Protein AF-A0A534K5T7-F1 (afdb_monomer)

Secondary structure (DSSP, 8-state):
-PPPSEEEETTTTEEEETTSHHHHHHGGGBTT---TT-HHHHHHHHHHIIIIIHHHHHHHTT--S---BSSTT-BSPPPHHHHHHHHHHHHHHH-GGGT--HHHHHHHHHHHHHHHHSPPPGGGG------

Foldseek 3Di:
DDDDQWFQFLQVRDIDGCPDPVNVVRVLRGLPDDPPVDPVSVVVSVVCLQPSVLVSLCVLLPHDPQDADDPQRLDSDDDPVSLVVSLVVQCVQQPVVVVHPVNSNSSSVSSSVSCVVSPDPPVSHPPPDDD

Structure (mmCIF, N/CA/C/O backbone):
data_AF-A0A534K5T7-F1
#
_entry.id   AF-A0A534K5T7-F1
#
loop_
_atom_site.group_PDB
_atom_site.id
_atom_site.type_symbol
_atom_site.label_atom_id
_atom_site.label_alt_id
_atom_site.label_comp_id
_atom_site.label_asym_id
_atom_site.label_entity_id
_atom_site.label_seq_id
_atom_site.pdbx_PDB_ins_code
_atom_site.Cartn_x
_atom_site.Cartn_y
_atom_site.Cartn_z
_atom_site.occupancy
_atom_site.B_iso_or_equiv
_atom_site.auth_seq_id
_atom_site.auth_comp_id
_atom_site.auth_asym_id
_atom_site.auth_atom_id
_atom_site.pdbx_PDB_model_num
ATOM 1 N N . MET A 1 1 ? -1.341 12.193 20.130 1.00 46.00 1 MET A N 1
ATOM 2 C CA . MET A 1 1 ? -2.292 11.095 19.848 1.00 46.00 1 MET A CA 1
ATOM 3 C C . MET A 1 1 ? -1.552 9.787 20.063 1.00 46.00 1 MET A C 1
ATOM 5 O O . MET A 1 1 ? -0.442 9.671 19.559 1.00 46.00 1 MET A O 1
ATOM 9 N N . ALA A 1 2 ? -2.090 8.861 20.860 1.00 57.78 2 ALA A N 1
ATOM 10 C CA . ALA A 1 2 ? -1.486 7.537 21.010 1.00 57.78 2 ALA A CA 1
ATOM 11 C C . ALA A 1 2 ? -1.482 6.819 19.650 1.00 57.78 2 ALA A C 1
ATOM 13 O O . ALA A 1 2 ? -2.421 6.987 18.869 1.00 57.78 2 ALA A O 1
ATOM 14 N N . ALA A 1 3 ? -0.424 6.063 19.351 1.00 64.19 3 ALA A N 1
ATOM 15 C CA . ALA A 1 3 ? -0.398 5.232 18.150 1.00 64.19 3 ALA A CA 1
ATOM 16 C C . ALA A 1 3 ? -1.573 4.237 18.201 1.00 64.19 3 ALA A C 1
ATOM 18 O O . ALA A 1 3 ? -1.856 3.714 19.281 1.00 64.19 3 ALA A O 1
ATOM 19 N N . PRO A 1 4 ? -2.261 3.975 17.077 1.00 75.88 4 PRO A N 1
ATOM 20 C CA . PRO A 1 4 ? -3.411 3.084 17.075 1.00 75.88 4 PRO A CA 1
ATOM 21 C C . PRO A 1 4 ? -3.012 1.673 17.531 1.00 75.88 4 PRO A C 1
ATOM 23 O O . PRO A 1 4 ? -1.955 1.157 17.162 1.00 75.88 4 PRO A O 1
ATOM 26 N N . ASP A 1 5 ? -3.895 1.010 18.283 1.00 89.06 5 ASP A N 1
ATOM 27 C CA . ASP A 1 5 ? -3.677 -0.366 18.765 1.00 89.06 5 ASP A CA 1
ATOM 28 C C . ASP A 1 5 ? -3.636 -1.399 17.638 1.00 89.06 5 ASP A C 1
ATOM 30 O O . ASP A 1 5 ? -3.273 -2.559 17.845 1.00 89.06 5 ASP A O 1
ATOM 34 N N . THR A 1 6 ? -3.985 -0.984 16.423 1.00 93.50 6 THR A N 1
ATOM 35 C CA . THR A 1 6 ? -3.960 -1.821 15.235 1.00 93.50 6 THR A CA 1
ATOM 36 C C . THR A 1 6 ? -3.384 -1.095 14.039 1.00 93.50 6 THR A C 1
ATOM 38 O O . THR A 1 6 ? -3.599 0.104 13.894 1.00 93.50 6 THR A O 1
ATOM 41 N N . TYR A 1 7 ? -2.795 -1.853 13.125 1.00 93.75 7 TYR A N 1
ATOM 42 C CA . TYR A 1 7 ? -2.262 -1.332 11.874 1.00 93.75 7 TYR A CA 1
ATOM 43 C C . TYR A 1 7 ? -2.456 -2.323 10.725 1.00 93.75 7 TYR A C 1
ATOM 45 O O . TYR A 1 7 ? -2.734 -3.508 10.950 1.00 93.75 7 TYR A O 1
ATOM 53 N N . PHE A 1 8 ? -2.296 -1.846 9.490 1.00 96.00 8 PHE A N 1
ATOM 54 C CA . PHE A 1 8 ? -2.346 -2.682 8.295 1.00 96.00 8 PHE A CA 1
ATOM 55 C C . PHE A 1 8 ? -0.934 -3.089 7.867 1.00 96.00 8 PHE A C 1
ATOM 57 O O . PHE A 1 8 ? -0.092 -2.244 7.578 1.00 96.00 8 PHE A O 1
ATOM 64 N N . CYS A 1 9 ? -0.673 -4.394 7.813 1.00 96.06 9 CYS A N 1
ATOM 65 C CA . CYS A 1 9 ? 0.611 -4.937 7.389 1.00 96.06 9 CYS A CA 1
ATOM 66 C C . CYS A 1 9 ? 0.614 -5.166 5.878 1.00 96.06 9 CYS A C 1
ATOM 68 O O . CYS A 1 9 ? -0.107 -6.038 5.385 1.00 96.06 9 CYS A O 1
ATOM 70 N N . TYR A 1 10 ? 1.462 -4.447 5.140 1.00 95.19 10 TYR A N 1
ATOM 71 C CA . TYR A 1 10 ? 1.557 -4.643 3.692 1.00 95.19 10 TYR A CA 1
ATOM 72 C C . TYR A 1 10 ? 2.189 -5.991 3.316 1.00 95.19 10 TYR A C 1
ATOM 74 O O . TYR A 1 10 ? 1.880 -6.527 2.260 1.00 95.19 10 TYR A O 1
ATOM 82 N N . ALA A 1 11 ? 3.000 -6.604 4.186 1.00 93.25 11 ALA A N 1
ATOM 83 C CA . ALA A 1 11 ? 3.631 -7.893 3.887 1.00 93.25 11 ALA A CA 1
ATOM 84 C C . ALA A 1 11 ? 2.644 -9.074 3.852 1.00 93.25 11 ALA A C 1
ATOM 86 O O . ALA A 1 11 ? 2.881 -10.042 3.133 1.00 93.25 11 ALA A O 1
ATOM 87 N N . CYS A 1 12 ? 1.549 -9.020 4.618 1.00 94.81 12 CYS A N 1
ATOM 88 C CA . CYS A 1 12 ? 0.537 -10.084 4.651 1.00 94.81 12 CYS A CA 1
ATOM 89 C C . CYS A 1 12 ? -0.872 -9.618 4.255 1.00 94.81 12 CYS A C 1
ATOM 91 O O . CYS A 1 12 ? -1.781 -10.446 4.187 1.00 94.81 12 CYS A O 1
ATOM 93 N N . LEU A 1 13 ? -1.057 -8.317 4.000 1.00 94.62 13 LEU A N 1
ATOM 94 C CA . LEU A 1 13 ? -2.331 -7.667 3.677 1.00 94.62 13 LEU A CA 1
ATOM 95 C C . LEU A 1 13 ? -3.420 -7.860 4.744 1.00 94.62 13 LEU A C 1
ATOM 97 O O . LEU A 1 13 ? -4.610 -7.929 4.430 1.00 94.62 13 LEU A O 1
ATOM 101 N N . ARG A 1 14 ? -3.022 -7.958 6.018 1.00 94.81 14 ARG A N 1
ATOM 102 C CA . ARG A 1 14 ? -3.934 -8.131 7.158 1.00 94.81 14 ARG A CA 1
ATOM 103 C C . ARG A 1 14 ? -3.756 -7.025 8.183 1.00 94.81 14 ARG A C 1
ATOM 105 O O . ARG A 1 14 ? -2.686 -6.430 8.310 1.00 94.81 14 ARG A O 1
ATOM 112 N N . ARG A 1 15 ? -4.817 -6.802 8.956 1.00 94.81 15 ARG A N 1
ATOM 113 C CA . ARG A 1 15 ? -4.774 -5.961 10.149 1.00 94.81 15 ARG A CA 1
ATOM 114 C C . ARG A 1 15 ? -4.183 -6.750 11.313 1.00 94.81 15 ARG A C 1
ATOM 116 O O . ARG A 1 15 ? -4.556 -7.902 11.531 1.00 94.81 15 ARG A O 1
ATOM 123 N N . HIS A 1 16 ? -3.291 -6.124 12.067 1.00 95.69 16 HIS A N 1
ATOM 124 C CA . HIS A 1 16 ? -2.710 -6.695 13.277 1.00 95.69 16 HIS A CA 1
ATOM 125 C C . HIS A 1 16 ? -2.937 -5.781 14.467 1.00 95.69 16 HIS A C 1
ATOM 127 O O . HIS A 1 16 ? -2.921 -4.566 14.316 1.00 95.69 16 HIS A O 1
ATOM 133 N N . GLN A 1 17 ? -3.088 -6.376 15.651 1.00 94.69 17 GLN A N 1
ATOM 134 C CA . GLN A 1 17 ? -2.972 -5.659 16.918 1.00 94.69 17 GLN A CA 1
ATOM 135 C C . GLN A 1 17 ? -1.499 -5.528 17.302 1.00 94.69 17 GLN A C 1
ATOM 137 O O . GLN A 1 17 ? -0.763 -6.519 17.252 1.00 94.69 17 GLN A O 1
ATOM 142 N N . THR A 1 18 ? -1.073 -4.344 17.732 1.00 90.94 18 THR A N 1
ATOM 143 C CA . THR A 1 18 ? 0.319 -4.047 18.115 1.00 90.94 18 THR A CA 1
ATOM 144 C C . THR A 1 18 ? 0.808 -4.927 19.269 1.00 90.94 18 THR A C 1
ATOM 146 O O . THR A 1 18 ? 1.971 -5.332 19.280 1.00 90.94 18 THR A O 1
ATOM 149 N N . ALA A 1 19 ? -0.085 -5.284 20.196 1.00 91.06 19 ALA A N 1
ATOM 150 C CA . ALA A 1 19 ? 0.203 -6.133 21.351 1.00 91.06 19 ALA A CA 1
ATOM 151 C C . ALA A 1 19 ? 0.246 -7.644 21.039 1.00 91.06 19 ALA A C 1
ATOM 153 O O . ALA A 1 19 ? 0.681 -8.433 21.880 1.00 91.06 19 ALA A O 1
ATOM 154 N N . SER A 1 20 ? -0.171 -8.078 19.846 1.00 93.62 20 SER A N 1
ATOM 155 C CA . SER A 1 20 ? -0.122 -9.500 19.475 1.00 93.62 20 SER A CA 1
ATOM 156 C C . SER A 1 20 ? 1.304 -9.948 19.132 1.00 93.62 20 SER A C 1
ATOM 158 O O . SER A 1 20 ? 2.113 -9.156 18.648 1.00 93.62 20 SER A O 1
ATOM 160 N N . VAL A 1 21 ? 1.623 -11.233 19.339 1.00 93.19 21 VAL A N 1
ATOM 161 C CA . VAL A 1 21 ? 2.942 -11.805 18.987 1.00 93.19 21 VAL A CA 1
ATOM 162 C C . VAL A 1 21 ? 3.258 -11.567 17.508 1.00 93.19 21 VAL A C 1
ATOM 164 O O . VAL A 1 21 ? 4.307 -11.017 17.173 1.00 93.19 21 VAL A O 1
ATOM 167 N N . THR A 1 22 ? 2.313 -11.899 16.624 1.00 92.12 22 THR A N 1
ATOM 168 C CA . THR A 1 22 ? 2.446 -11.664 15.181 1.00 92.12 22 THR A CA 1
ATOM 169 C C . THR A 1 22 ? 2.531 -10.174 14.859 1.00 92.12 22 THR A C 1
ATOM 171 O O . THR A 1 22 ? 3.362 -9.765 14.053 1.00 92.12 22 THR A O 1
ATOM 174 N N . GLY A 1 23 ? 1.721 -9.340 15.516 1.00 91.81 23 GLY A N 1
ATOM 175 C CA . GLY A 1 23 ? 1.718 -7.897 15.301 1.00 91.81 23 GLY A CA 1
ATOM 176 C C . GLY A 1 23 ? 3.016 -7.211 15.719 1.00 91.81 23 GLY A C 1
ATOM 177 O O . GLY A 1 23 ? 3.428 -6.269 15.051 1.00 91.81 23 GLY A O 1
ATOM 178 N N . ARG A 1 24 ? 3.725 -7.701 16.740 1.00 90.69 24 ARG A N 1
ATOM 179 C CA . ARG A 1 24 ? 5.078 -7.215 17.051 1.00 90.69 24 ARG A CA 1
ATOM 180 C C . ARG A 1 24 ? 6.064 -7.539 15.929 1.00 90.69 24 ARG A C 1
ATOM 182 O O . ARG A 1 24 ? 6.761 -6.644 15.461 1.00 90.69 24 ARG A O 1
ATOM 189 N N . GLY A 1 25 ? 6.070 -8.783 15.447 1.00 91.75 25 GLY A N 1
ATOM 190 C CA . GLY A 1 25 ? 6.957 -9.214 14.357 1.00 91.75 25 GLY A CA 1
ATOM 191 C C . GLY A 1 25 ? 6.662 -8.546 13.009 1.00 91.75 25 GLY A C 1
ATOM 192 O O . GLY A 1 25 ? 7.560 -8.366 12.186 1.00 91.75 25 GLY A O 1
ATOM 193 N N . HIS A 1 26 ? 5.411 -8.146 12.780 1.00 94.56 26 HIS A N 1
ATOM 194 C CA . HIS A 1 26 ? 4.979 -7.500 11.540 1.00 94.56 26 HIS A CA 1
ATOM 195 C C . HIS A 1 26 ? 5.016 -5.969 11.590 1.00 94.56 26 HIS A C 1
ATOM 197 O O . HIS A 1 26 ? 4.774 -5.336 10.565 1.00 94.56 26 HIS A O 1
ATOM 203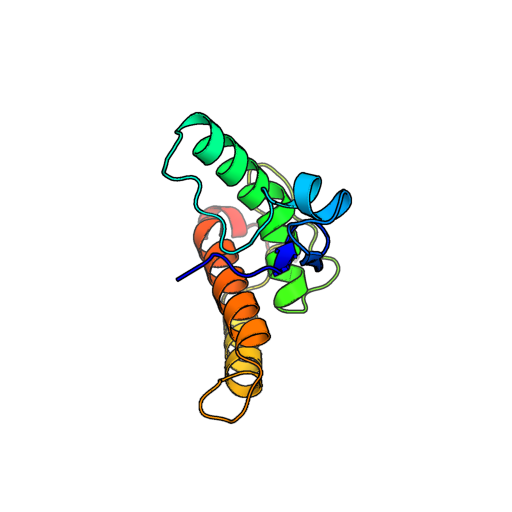 N N . ARG A 1 27 ? 5.354 -5.356 12.735 1.00 91.50 27 ARG A N 1
ATOM 204 C CA . ARG A 1 27 ? 5.221 -3.902 12.929 1.00 91.50 27 ARG A CA 1
ATOM 205 C C . ARG A 1 27 ? 6.053 -3.078 11.948 1.00 91.50 27 ARG A C 1
ATOM 207 O O . ARG A 1 27 ? 5.631 -2.008 11.533 1.00 91.50 27 ARG A O 1
ATOM 214 N N . ARG A 1 28 ? 7.199 -3.605 11.509 1.00 91.06 28 ARG A N 1
ATOM 215 C CA . ARG A 1 28 ? 8.036 -2.977 10.470 1.00 91.06 28 ARG A CA 1
ATOM 216 C C . ARG A 1 28 ? 7.340 -2.824 9.109 1.00 91.06 28 ARG A C 1
ATOM 218 O O . ARG A 1 28 ? 7.741 -1.979 8.316 1.00 91.06 28 ARG A O 1
ATOM 225 N N . PHE A 1 29 ? 6.301 -3.619 8.851 1.00 94.25 29 PHE A N 1
ATOM 226 C CA . PHE A 1 29 ? 5.513 -3.605 7.617 1.00 94.25 29 PHE A CA 1
ATOM 227 C C . PHE A 1 29 ? 4.214 -2.802 7.746 1.00 94.25 29 PHE A C 1
ATOM 229 O O . PHE A 1 29 ? 3.303 -2.967 6.935 1.00 94.25 29 PHE A O 1
ATOM 236 N N . ASP A 1 30 ? 4.090 -1.977 8.780 1.00 94.44 30 ASP A N 1
ATOM 237 C CA . ASP A 1 30 ? 3.001 -1.017 8.876 1.00 94.44 30 ASP A CA 1
ATOM 238 C C . ASP A 1 30 ? 3.139 0.044 7.773 1.00 94.44 30 ASP A C 1
ATOM 240 O O . ASP A 1 30 ? 4.222 0.616 7.571 1.00 94.44 30 ASP A O 1
ATOM 244 N N . ILE A 1 31 ? 2.040 0.292 7.058 1.00 92.75 31 ILE A N 1
ATOM 245 C CA . ILE A 1 31 ? 1.948 1.345 6.041 1.00 92.75 31 ILE A CA 1
ATOM 246 C C . ILE A 1 31 ? 2.226 2.732 6.638 1.00 92.75 31 ILE A C 1
ATOM 248 O O . ILE A 1 31 ? 2.861 3.544 5.971 1.00 92.75 31 ILE A O 1
ATOM 252 N N . ASP A 1 32 ? 1.878 2.939 7.912 1.00 89.94 32 ASP A N 1
ATOM 253 C CA . ASP A 1 32 ? 2.010 4.211 8.631 1.00 89.94 32 ASP A CA 1
ATOM 254 C C . ASP A 1 32 ? 3.290 4.294 9.486 1.00 89.94 32 ASP A C 1
ATOM 256 O O . ASP A 1 32 ? 3.552 5.315 10.122 1.00 89.94 32 ASP A O 1
ATOM 260 N N . ALA A 1 33 ? 4.112 3.235 9.535 1.00 87.06 33 ALA A N 1
ATOM 261 C CA . ALA A 1 33 ? 5.319 3.261 10.361 1.00 87.06 33 ALA A CA 1
ATOM 262 C C . ALA A 1 33 ? 6.344 4.287 9.8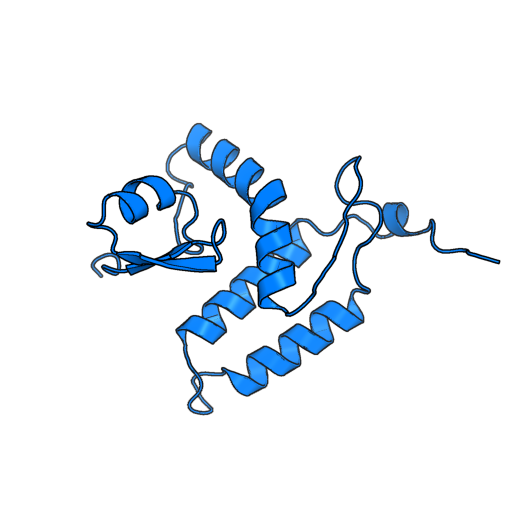54 1.00 87.06 33 ALA A C 1
ATOM 264 O O . ALA A 1 33 ? 6.760 4.272 8.695 1.00 87.06 33 ALA A O 1
ATOM 265 N N . ASP A 1 34 ? 6.819 5.129 10.765 1.00 78.69 34 ASP A N 1
ATOM 266 C CA . ASP A 1 34 ? 7.919 6.045 10.505 1.00 78.69 34 ASP A CA 1
ATOM 267 C C . ASP A 1 34 ? 9.265 5.381 10.830 1.00 78.69 34 ASP A C 1
ATOM 269 O O . ASP A 1 34 ? 9.483 4.889 11.938 1.00 78.69 34 ASP A O 1
ATOM 273 N N . ALA A 1 35 ? 10.169 5.358 9.850 1.00 76.44 35 ALA A N 1
ATOM 274 C CA . ALA A 1 35 ? 11.540 4.868 10.010 1.00 76.44 35 ALA A CA 1
ATOM 275 C C . ALA A 1 35 ? 12.583 5.998 9.953 1.00 76.44 35 ALA A C 1
ATOM 277 O O . ALA A 1 35 ? 13.780 5.718 9.929 1.00 76.44 35 ALA A O 1
ATOM 278 N N . SER A 1 36 ? 12.151 7.265 9.936 1.00 70.38 36 SER A N 1
ATOM 279 C CA . SER A 1 36 ? 13.034 8.430 9.791 1.00 70.38 36 SER A CA 1
ATOM 280 C C . SER A 1 36 ? 14.014 8.622 10.957 1.00 70.38 36 SER A C 1
ATOM 282 O O . SER A 1 36 ? 15.052 9.259 10.802 1.00 70.38 36 SER A O 1
ATOM 284 N N . THR A 1 37 ? 13.732 8.015 12.112 1.00 78.94 37 THR A N 1
ATOM 285 C CA . THR A 1 37 ? 14.520 8.148 13.346 1.00 78.94 37 THR A CA 1
ATOM 286 C C . THR A 1 37 ? 15.807 7.313 13.367 1.00 78.94 37 THR A C 1
ATOM 288 O O . THR A 1 37 ? 16.628 7.476 14.268 1.00 78.94 37 THR A O 1
ATOM 291 N N . SER A 1 38 ? 16.022 6.422 12.389 1.00 88.38 38 SER A N 1
ATOM 292 C CA . SER A 1 38 ? 17.240 5.610 12.273 1.00 88.38 38 SER A CA 1
ATOM 293 C C . SER A 1 38 ? 17.566 5.307 10.813 1.00 88.38 38 SER A C 1
ATOM 295 O O . SER A 1 38 ? 16.790 4.648 10.125 1.00 88.38 38 SER A O 1
ATOM 297 N N . ALA A 1 39 ? 18.758 5.702 10.353 1.00 88.44 39 ALA A N 1
ATOM 298 C CA . ALA A 1 39 ? 19.205 5.457 8.978 1.00 88.44 39 ALA A CA 1
ATOM 299 C C . ALA A 1 39 ? 19.177 3.963 8.599 1.00 88.44 39 ALA A C 1
ATOM 301 O O . ALA A 1 39 ? 18.741 3.602 7.509 1.00 88.44 39 ALA A O 1
ATOM 302 N N . VAL A 1 40 ? 19.569 3.076 9.520 1.00 90.12 40 VAL A N 1
ATOM 303 C CA . VAL A 1 40 ? 19.522 1.620 9.301 1.00 90.12 40 VAL A CA 1
ATOM 304 C C . VAL A 1 40 ? 18.082 1.141 9.111 1.00 90.12 40 VAL A C 1
ATOM 306 O O . VAL A 1 40 ? 17.800 0.403 8.169 1.00 90.12 40 VAL A O 1
ATOM 309 N N . GLN A 1 41 ? 17.156 1.581 9.968 1.00 86.50 41 GLN A N 1
ATOM 310 C CA . GLN A 1 41 ? 15.741 1.219 9.837 1.00 86.50 41 GLN A CA 1
ATOM 311 C C . GLN A 1 41 ? 15.126 1.799 8.560 1.00 86.50 41 GLN A C 1
ATOM 313 O O . GLN A 1 41 ? 14.345 1.113 7.903 1.00 86.50 41 GLN A O 1
ATOM 318 N N . ALA A 1 42 ? 15.516 3.014 8.165 1.00 88.94 42 ALA A N 1
ATOM 319 C CA . ALA A 1 42 ? 15.096 3.620 6.908 1.00 88.94 42 ALA A CA 1
ATOM 320 C C . ALA A 1 42 ? 15.548 2.779 5.704 1.00 88.94 42 ALA A C 1
ATOM 322 O O . ALA A 1 42 ? 14.728 2.473 4.843 1.00 88.94 42 ALA A O 1
ATOM 323 N N . HIS A 1 43 ? 16.806 2.324 5.672 1.00 91.31 43 HIS A N 1
ATOM 324 C CA . HIS A 1 43 ? 17.308 1.449 4.606 1.00 91.31 43 HIS A CA 1
ATOM 325 C C . HIS A 1 43 ? 16.615 0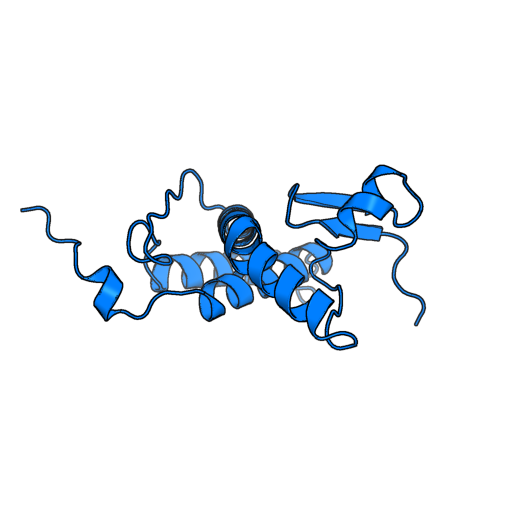.081 4.568 1.00 91.31 43 HIS A C 1
ATOM 327 O O . HIS A 1 43 ? 16.280 -0.403 3.487 1.00 91.31 43 HIS A O 1
ATOM 333 N N . ILE A 1 44 ? 16.365 -0.538 5.726 1.00 90.69 44 ILE A N 1
ATOM 334 C CA . ILE A 1 44 ? 15.632 -1.813 5.790 1.00 90.69 44 ILE A CA 1
ATOM 335 C C . ILE A 1 44 ? 14.202 -1.626 5.270 1.00 90.69 44 ILE A C 1
ATOM 337 O O . ILE A 1 44 ? 13.749 -2.400 4.428 1.00 90.69 44 ILE A O 1
ATOM 341 N N . ARG A 1 45 ? 13.505 -0.573 5.718 1.00 90.69 45 ARG A N 1
ATOM 342 C CA . ARG A 1 45 ? 12.149 -0.250 5.255 1.00 90.69 45 ARG A CA 1
ATOM 343 C C . ARG A 1 45 ? 12.123 0.019 3.755 1.00 90.69 45 ARG A C 1
ATOM 345 O O . ARG A 1 45 ? 11.221 -0.454 3.076 1.00 90.69 45 ARG A O 1
ATOM 352 N N . GLU A 1 46 ? 13.109 0.742 3.240 1.00 91.31 46 GLU A N 1
ATOM 353 C CA . GLU A 1 46 ? 13.254 1.018 1.813 1.00 91.31 46 GLU A CA 1
ATOM 354 C C . GLU A 1 46 ? 13.352 -0.277 0.995 1.00 91.31 46 GLU A C 1
ATOM 356 O O . GLU A 1 46 ? 12.637 -0.451 0.008 1.00 91.31 46 GLU A O 1
ATOM 361 N N . PHE A 1 47 ? 14.182 -1.221 1.441 1.00 90.12 47 PHE A N 1
ATOM 362 C CA . PHE A 1 47 ? 14.308 -2.536 0.814 1.00 90.12 47 PHE A CA 1
ATOM 363 C C . PHE A 1 47 ? 12.998 -3.347 0.878 1.00 90.12 47 PHE A C 1
ATOM 365 O O . PHE A 1 47 ? 12.574 -3.945 -0.118 1.00 90.12 47 PHE A O 1
ATOM 372 N N . ASP A 1 48 ? 12.323 -3.353 2.030 1.00 91.00 48 ASP A N 1
ATOM 373 C CA . ASP A 1 48 ? 11.039 -4.043 2.208 1.00 91.00 48 ASP A CA 1
ATOM 374 C C . ASP A 1 48 ? 9.923 -3.423 1.340 1.00 91.00 48 ASP A C 1
ATOM 376 O O . ASP A 1 48 ? 9.096 -4.151 0.785 1.00 91.00 48 ASP A O 1
ATOM 380 N N . LEU A 1 49 ? 9.911 -2.098 1.162 1.00 91.38 49 LEU A N 1
ATOM 381 C CA . LEU A 1 49 ? 8.963 -1.403 0.288 1.00 91.38 49 LEU A CA 1
ATOM 382 C C . LEU A 1 49 ? 9.197 -1.730 -1.187 1.00 91.38 49 LEU A C 1
ATOM 384 O O . LEU A 1 49 ? 8.239 -2.019 -1.902 1.00 91.38 49 LEU A O 1
ATOM 388 N N . GLN A 1 50 ? 10.455 -1.743 -1.630 1.00 87.62 50 GLN A N 1
ATOM 389 C CA . GLN A 1 50 ? 10.812 -2.123 -2.997 1.00 87.62 50 GLN A CA 1
ATOM 390 C C . GLN A 1 50 ? 10.354 -3.552 -3.318 1.00 87.62 50 GLN A C 1
ATOM 392 O O . GLN A 1 50 ? 9.840 -3.818 -4.398 1.00 87.62 50 GLN A O 1
ATOM 397 N N . THR A 1 51 ? 10.496 -4.481 -2.376 1.00 86.12 51 THR A N 1
ATOM 398 C CA . THR A 1 51 ? 10.172 -5.893 -2.612 1.00 86.12 51 THR A CA 1
ATOM 399 C C . THR A 1 51 ? 8.702 -6.208 -2.328 1.00 86.12 51 THR A C 1
ATOM 401 O O . THR A 1 51 ? 7.920 -6.470 -3.241 1.00 86.12 51 THR A O 1
ATOM 404 N N . LYS A 1 52 ? 8.300 -6.166 -1.058 1.00 90.25 52 LYS A N 1
ATOM 405 C CA . LYS A 1 52 ? 6.954 -6.541 -0.602 1.00 90.25 52 LYS A CA 1
ATOM 406 C C . LYS A 1 52 ? 5.956 -5.407 -0.769 1.00 90.25 52 LYS A C 1
ATOM 408 O O . LYS A 1 52 ? 4.786 -5.667 -1.026 1.00 90.25 52 LYS A O 1
ATOM 413 N N . GLY A 1 53 ? 6.401 -4.162 -0.609 1.00 92.75 53 GLY A N 1
ATOM 414 C CA . GLY A 1 53 ? 5.527 -2.996 -0.720 1.00 92.75 53 GLY A CA 1
ATOM 415 C C . GLY A 1 53 ? 4.936 -2.845 -2.121 1.00 92.75 53 GLY A C 1
ATOM 416 O O . GLY A 1 53 ? 3.733 -2.641 -2.252 1.00 92.75 53 GLY A O 1
ATOM 417 N N . VAL A 1 54 ? 5.753 -3.016 -3.163 1.00 92.12 54 VAL A N 1
ATOM 418 C CA . VAL A 1 54 ? 5.306 -2.958 -4.564 1.00 92.12 54 VAL A CA 1
ATOM 419 C C . VAL A 1 54 ? 4.273 -4.050 -4.875 1.00 92.12 54 VAL A C 1
ATOM 421 O O . VAL A 1 54 ? 3.204 -3.737 -5.399 1.00 92.12 54 VAL A O 1
ATOM 424 N N . ASP A 1 55 ? 4.532 -5.310 -4.503 1.00 91.62 55 ASP A N 1
ATOM 425 C CA . ASP A 1 55 ? 3.561 -6.409 -4.669 1.00 91.62 55 ASP A CA 1
ATOM 426 C C . ASP A 1 55 ? 2.258 -6.137 -3.895 1.00 91.62 55 ASP A C 1
ATOM 428 O O . ASP A 1 55 ? 1.158 -6.249 -4.445 1.00 91.62 55 ASP A O 1
ATOM 432 N N . ALA A 1 56 ? 2.367 -5.689 -2.643 1.00 94.62 56 ALA A N 1
ATOM 433 C CA . ALA A 1 56 ? 1.217 -5.319 -1.829 1.00 94.62 56 ALA A CA 1
ATOM 434 C C . ALA A 1 56 ? 0.393 -4.198 -2.473 1.00 94.62 56 ALA A C 1
ATOM 436 O O . ALA A 1 56 ? -0.835 -4.281 -2.523 1.00 94.62 56 ALA A O 1
ATOM 437 N N . ALA A 1 57 ? 1.053 -3.174 -3.011 1.00 95.50 57 ALA A N 1
ATOM 438 C CA . ALA A 1 57 ? 0.402 -2.051 -3.660 1.00 95.50 57 ALA A CA 1
ATOM 439 C C . ALA A 1 57 ? -0.367 -2.478 -4.922 1.00 95.50 57 ALA A C 1
ATOM 441 O O . ALA A 1 57 ? -1.514 -2.064 -5.116 1.00 95.50 57 ALA A O 1
ATOM 442 N N . PHE A 1 58 ? 0.199 -3.377 -5.735 1.00 94.50 58 PHE A N 1
ATOM 443 C CA . PHE A 1 58 ? -0.528 -3.980 -6.854 1.00 94.50 58 PHE A CA 1
ATOM 444 C C . PHE A 1 58 ? -1.787 -4.709 -6.391 1.00 94.50 58 PHE A C 1
ATOM 446 O O . PHE A 1 58 ? -2.868 -4.479 -6.942 1.00 94.50 58 PHE A O 1
ATOM 453 N N . ARG A 1 59 ? -1.677 -5.533 -5.347 1.00 94.94 59 ARG A N 1
ATOM 454 C CA . ARG A 1 59 ? -2.812 -6.286 -4.796 1.00 94.94 59 ARG A CA 1
ATOM 455 C C . ARG A 1 59 ? -3.890 -5.371 -4.217 1.00 94.94 59 ARG A C 1
ATOM 457 O O . ARG A 1 59 ? -5.071 -5.624 -4.448 1.00 94.94 59 ARG A O 1
ATOM 464 N N . ILE A 1 60 ? -3.511 -4.289 -3.533 1.00 96.38 60 ILE A N 1
ATOM 465 C CA . ILE A 1 60 ? -4.449 -3.283 -3.002 1.00 96.38 60 ILE A CA 1
ATOM 466 C C . ILE A 1 60 ? -5.218 -2.596 -4.138 1.00 96.38 60 ILE A C 1
ATOM 468 O O . ILE A 1 60 ? -6.433 -2.432 -4.041 1.00 96.38 60 ILE A O 1
ATOM 472 N N . LEU A 1 61 ? -4.551 -2.267 -5.250 1.00 96.50 61 LEU A N 1
ATOM 473 C CA . LEU A 1 61 ? -5.217 -1.744 -6.452 1.00 96.50 61 LEU A CA 1
ATOM 474 C C . LEU A 1 61 ? -5.933 -2.834 -7.277 1.00 96.50 61 LEU A C 1
ATOM 476 O O . LEU A 1 61 ? -6.477 -2.563 -8.351 1.00 96.50 61 LEU A O 1
ATOM 480 N N . GLY A 1 62 ? -5.967 -4.074 -6.786 1.00 95.50 62 GLY A N 1
ATOM 481 C CA . GLY A 1 62 ? -6.697 -5.194 -7.371 1.00 95.50 62 GLY A CA 1
ATOM 482 C C . GLY A 1 62 ? -6.010 -5.856 -8.564 1.00 95.50 62 GLY A C 1
ATOM 483 O O . GLY A 1 62 ? -6.661 -6.596 -9.306 1.00 95.50 62 GLY A O 1
ATOM 484 N N . PHE A 1 63 ? -4.733 -5.573 -8.818 1.00 93.19 63 PHE A N 1
ATOM 485 C CA . PHE A 1 63 ? -3.962 -6.326 -9.802 1.00 93.19 63 PHE A CA 1
ATOM 486 C C . PHE A 1 63 ? -3.645 -7.723 -9.254 1.00 93.19 63 PHE A C 1
ATOM 488 O O . PHE A 1 63 ? -3.349 -7.889 -8.071 1.00 93.19 63 PHE A O 1
ATOM 495 N N . ARG A 1 64 ? -3.733 -8.739 -10.115 1.00 87.75 64 ARG A N 1
ATOM 496 C CA . ARG A 1 64 ? -3.396 -10.134 -9.799 1.00 87.75 64 ARG A CA 1
ATOM 497 C C . ARG A 1 64 ? -2.367 -10.625 -10.808 1.00 87.75 64 ARG A C 1
ATOM 499 O O . ARG A 1 64 ? -2.456 -10.238 -11.967 1.00 87.75 64 ARG A O 1
ATOM 506 N N . GLY A 1 65 ? -1.430 -11.462 -10.360 1.00 80.62 65 GLY A N 1
ATOM 507 C CA . GLY A 1 65 ? -0.435 -12.085 -11.240 1.00 80.62 65 GLY A CA 1
ATOM 508 C C . GLY A 1 65 ? 0.514 -11.089 -11.909 1.00 80.62 65 GLY A C 1
ATOM 509 O O . GLY A 1 65 ? 0.903 -11.298 -13.049 1.00 80.62 65 GLY A O 1
ATOM 510 N N . VAL A 1 66 ? 0.840 -9.976 -11.243 1.00 82.69 66 VAL A N 1
ATOM 511 C CA . VAL A 1 66 ? 1.847 -9.042 -11.761 1.00 82.69 66 VAL A CA 1
ATOM 512 C C . VAL A 1 66 ? 3.220 -9.630 -11.469 1.00 82.69 66 VAL A C 1
ATOM 514 O O . VAL A 1 66 ? 3.683 -9.596 -10.332 1.00 82.69 66 VAL A O 1
ATOM 517 N N . GLU A 1 67 ? 3.849 -10.185 -12.497 1.00 79.88 67 GLU A N 1
ATOM 518 C CA . GLU A 1 67 ? 5.205 -10.721 -12.429 1.00 79.88 67 GLU A CA 1
ATOM 519 C C . GLU A 1 67 ? 6.189 -9.652 -12.893 1.00 79.88 67 GLU A C 1
ATOM 521 O O . GLU A 1 67 ? 6.140 -9.189 -14.033 1.00 79.88 67 GLU A O 1
ATOM 526 N N . ILE A 1 68 ? 7.060 -9.215 -11.986 1.00 73.75 68 ILE A N 1
ATOM 527 C CA . ILE A 1 68 ? 8.008 -8.139 -12.258 1.00 73.75 68 ILE A CA 1
ATOM 528 C C . ILE A 1 68 ? 9.420 -8.703 -12.283 1.00 73.75 68 ILE A C 1
ATOM 530 O O . ILE A 1 68 ? 9.889 -9.259 -11.289 1.00 73.75 68 ILE A O 1
ATOM 534 N N . HIS A 1 69 ? 10.114 -8.508 -13.403 1.00 64.12 69 HIS A N 1
ATOM 535 C CA . HIS A 1 69 ? 11.455 -9.049 -13.600 1.00 64.12 69 HIS A CA 1
ATOM 536 C C . HIS A 1 69 ? 12.557 -8.010 -13.314 1.00 64.12 69 HIS A C 1
ATOM 538 O O . HIS A 1 69 ? 12.428 -6.844 -13.707 1.00 64.12 69 HIS A O 1
ATOM 544 N N . PRO A 1 70 ? 13.660 -8.417 -12.654 1.00 51.66 70 PRO A N 1
ATOM 545 C CA . PRO A 1 70 ? 14.892 -7.630 -12.568 1.00 51.66 70 PRO A CA 1
ATOM 546 C C . PRO A 1 70 ? 15.522 -7.348 -13.956 1.00 51.66 70 PRO A C 1
ATOM 548 O O . PRO A 1 70 ? 15.237 -8.086 -14.898 1.00 51.66 70 PRO A O 1
ATOM 551 N N . PRO A 1 71 ? 16.409 -6.339 -14.096 1.00 49.44 71 PRO A N 1
ATOM 552 C CA . PRO A 1 71 ? 16.964 -5.500 -13.039 1.00 49.44 71 PRO A CA 1
ATOM 553 C C . PRO A 1 71 ? 16.020 -4.334 -12.721 1.00 49.44 71 PRO A C 1
ATOM 555 O O . PRO A 1 71 ? 15.688 -3.526 -13.576 1.00 49.44 71 PRO A O 1
ATOM 558 N N . ARG A 1 72 ? 15.569 -4.285 -11.462 1.00 57.69 72 ARG A N 1
ATOM 559 C CA . ARG A 1 72 ? 14.713 -3.238 -10.872 1.00 57.69 72 ARG A CA 1
ATOM 560 C C . ARG A 1 72 ? 13.511 -2.840 -11.730 1.00 57.69 72 ARG A C 1
ATOM 562 O O . ARG A 1 72 ? 13.463 -1.781 -12.342 1.00 57.69 72 ARG A O 1
ATOM 569 N N . PHE A 1 73 ? 12.485 -3.680 -11.652 1.00 62.72 73 PHE A N 1
ATOM 570 C CA . PHE A 1 73 ? 11.124 -3.339 -12.042 1.00 62.72 73 PHE A CA 1
ATOM 571 C C . PHE A 1 73 ? 10.869 -3.119 -13.544 1.00 62.72 73 PHE A C 1
ATOM 573 O O . PHE A 1 73 ? 9.776 -2.695 -13.877 1.00 62.72 73 PHE A O 1
ATOM 580 N N . GLY A 1 74 ? 11.799 -3.419 -14.456 1.00 60.84 74 GLY A N 1
ATOM 581 C CA . GLY A 1 74 ? 11.698 -3.016 -15.871 1.00 60.84 74 GLY A CA 1
ATOM 582 C C . GLY A 1 74 ? 10.453 -3.516 -16.623 1.00 60.84 74 GLY A C 1
ATOM 583 O O . GLY A 1 74 ? 9.713 -2.717 -17.199 1.00 60.84 74 GLY A O 1
ATOM 584 N N . ARG A 1 75 ? 10.165 -4.826 -16.581 1.00 68.62 75 ARG A N 1
ATOM 585 C CA . ARG A 1 75 ? 9.065 -5.452 -17.350 1.00 68.62 75 ARG A CA 1
ATOM 586 C C . ARG A 1 75 ? 7.941 -5.994 -16.466 1.00 68.62 75 ARG A C 1
ATOM 588 O O . ARG A 1 75 ? 8.141 -6.254 -15.284 1.00 68.62 75 ARG A O 1
ATOM 595 N N . GLY A 1 76 ? 6.749 -6.134 -17.054 1.00 79.62 76 GLY A N 1
ATOM 596 C CA . GLY A 1 76 ? 5.549 -6.668 -16.390 1.00 79.62 76 GLY A CA 1
ATOM 597 C C . GLY A 1 76 ? 4.680 -5.628 -15.673 1.00 79.62 76 GLY A C 1
ATOM 598 O O . GLY A 1 76 ? 3.604 -5.952 -15.177 1.00 79.62 76 GLY A O 1
ATOM 599 N N . TRP A 1 77 ? 5.093 -4.355 -15.650 1.00 86.31 77 TRP A N 1
ATOM 600 C CA . TRP A 1 77 ? 4.299 -3.297 -15.024 1.00 86.31 77 TRP A CA 1
ATOM 601 C C . TRP A 1 77 ? 3.023 -2.992 -15.807 1.00 86.31 77 TRP A C 1
ATOM 603 O O . TRP A 1 77 ? 3.091 -2.741 -17.014 1.00 86.31 77 TRP A O 1
ATOM 613 N N . PRO A 1 78 ? 1.876 -2.866 -15.121 1.00 88.00 78 PRO A N 1
ATOM 614 C CA . PRO A 1 78 ? 0.679 -2.320 -15.728 1.00 88.00 78 PRO A CA 1
ATOM 615 C C . PRO A 1 78 ? 0.904 -0.907 -16.308 1.00 88.00 78 PRO A C 1
ATOM 617 O O . PRO A 1 78 ? 1.685 -0.106 -15.757 1.00 88.00 78 PRO A O 1
ATOM 620 N N . PRO A 1 79 ? 0.180 -0.551 -17.388 1.00 88.50 79 PRO A N 1
ATOM 621 C CA . PRO A 1 79 ? 0.182 0.802 -17.935 1.00 88.50 79 PRO A CA 1
ATOM 622 C C . PRO A 1 79 ? -0.114 1.850 -16.858 1.00 88.50 79 PRO A C 1
ATOM 624 O O . PRO A 1 79 ? -0.865 1.601 -15.914 1.00 88.50 79 PRO A O 1
ATOM 627 N N . ARG A 1 80 ? 0.474 3.045 -16.981 1.00 88.62 80 ARG A N 1
ATOM 628 C CA . ARG A 1 80 ? 0.292 4.115 -15.982 1.00 88.62 80 ARG A CA 1
ATOM 629 C C . ARG A 1 80 ? -1.178 4.489 -15.844 1.00 88.62 80 ARG A C 1
ATOM 631 O O . ARG A 1 80 ? -1.691 4.604 -14.737 1.00 88.62 80 ARG A O 1
ATOM 638 N N . GLU A 1 81 ? -1.849 4.603 -16.977 1.00 90.44 81 GLU A N 1
ATOM 639 C CA . GLU A 1 81 ? -3.270 4.914 -17.067 1.00 90.44 81 GLU A CA 1
ATOM 640 C C . GLU A 1 81 ? -4.138 3.863 -16.374 1.00 90.44 81 GLU A C 1
ATOM 642 O O . GLU A 1 81 ? -5.106 4.211 -15.708 1.00 90.44 81 GLU A O 1
ATOM 647 N N . GLU A 1 82 ? -3.768 2.582 -16.465 1.00 92.88 82 GLU A N 1
ATOM 648 C CA . GLU A 1 82 ? -4.463 1.493 -15.776 1.00 92.88 82 GLU A CA 1
ATOM 649 C C . GLU A 1 82 ? -4.362 1.649 -14.253 1.00 92.88 82 GLU A C 1
ATOM 651 O O . GLU A 1 82 ? -5.373 1.560 -13.553 1.00 92.88 82 GLU A O 1
ATOM 656 N N . VAL A 1 83 ? -3.157 1.925 -13.741 1.00 93.69 83 VAL A N 1
ATOM 657 C CA . VAL A 1 83 ? -2.920 2.170 -12.308 1.00 93.69 83 VAL A CA 1
ATOM 658 C C . VAL A 1 83 ? -3.753 3.358 -11.827 1.00 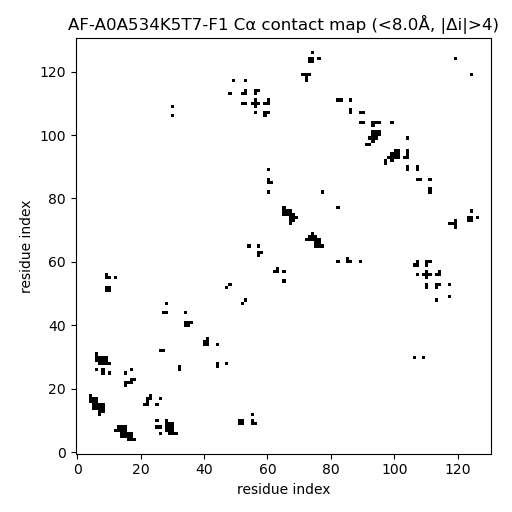93.69 83 VAL A C 1
ATOM 660 O O . VAL A 1 83 ? -4.500 3.235 -10.857 1.00 93.69 83 VAL A O 1
ATOM 663 N N . GLU A 1 84 ? -3.692 4.483 -12.541 1.00 94.50 84 GLU A N 1
ATOM 664 C CA . GLU A 1 84 ? -4.436 5.700 -12.202 1.00 94.50 84 GLU A CA 1
ATOM 665 C C . GLU A 1 84 ? -5.955 5.495 -12.291 1.00 94.50 84 GLU A C 1
ATOM 667 O O . GLU A 1 84 ? -6.702 5.966 -11.431 1.00 94.50 84 GLU A O 1
ATOM 672 N N . ARG A 1 85 ? -6.439 4.743 -13.286 1.00 96.31 85 ARG A N 1
ATOM 673 C CA . ARG A 1 85 ? -7.864 4.426 -13.435 1.00 96.31 85 ARG A CA 1
ATOM 674 C C . ARG A 1 85 ? -8.381 3.611 -12.253 1.00 96.31 85 ARG A C 1
ATOM 676 O O . ARG A 1 85 ? -9.443 3.925 -11.711 1.00 96.31 85 ARG A O 1
ATOM 683 N N . ARG A 1 86 ? -7.641 2.580 -11.829 1.00 97.25 86 ARG A N 1
ATOM 684 C CA . ARG A 1 86 ? -8.013 1.757 -10.666 1.00 97.25 86 ARG A CA 1
ATOM 685 C C . ARG A 1 86 ? -7.934 2.538 -9.361 1.00 97.25 86 ARG A C 1
ATOM 687 O O . ARG A 1 86 ? -8.862 2.448 -8.560 1.00 97.25 86 ARG A O 1
ATOM 694 N N . TYR A 1 87 ? -6.893 3.351 -9.192 1.00 97.25 87 TYR A N 1
ATOM 695 C CA . TYR A 1 87 ? -6.758 4.269 -8.064 1.00 97.25 87 TYR A CA 1
ATOM 696 C C . TYR A 1 87 ? -7.974 5.201 -7.951 1.00 97.25 87 TYR A C 1
ATOM 698 O O . TYR A 1 87 ? -8.658 5.184 -6.930 1.00 97.25 87 TYR A O 1
ATOM 706 N N . ARG A 1 88 ? -8.332 5.927 -9.021 1.00 96.75 88 ARG A N 1
ATOM 707 C CA 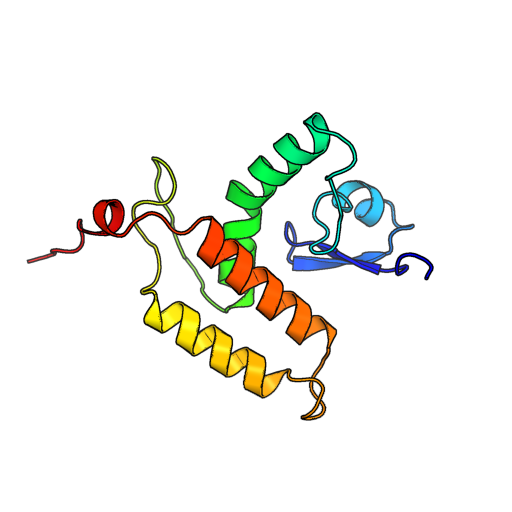. ARG A 1 88 ? -9.498 6.834 -9.033 1.00 96.75 88 ARG A CA 1
ATOM 708 C C . ARG A 1 88 ? -10.805 6.110 -8.710 1.00 96.75 88 ARG A C 1
ATOM 710 O O . ARG A 1 88 ? -11.628 6.632 -7.960 1.00 96.75 88 ARG A O 1
ATOM 717 N N . LYS A 1 89 ? -10.992 4.896 -9.242 1.00 96.75 89 LYS A N 1
ATOM 718 C CA . LYS A 1 89 ? -12.170 4.063 -8.953 1.00 96.75 89 LYS A CA 1
ATOM 719 C C . LYS A 1 89 ? -12.265 3.713 -7.464 1.00 96.75 89 LYS A C 1
ATOM 721 O O . LYS A 1 89 ? -13.347 3.812 -6.889 1.00 96.75 89 LYS A O 1
ATOM 726 N N . LEU A 1 90 ? -11.156 3.304 -6.848 1.00 96.88 90 LEU A N 1
ATOM 727 C CA . LEU A 1 90 ? -11.110 2.942 -5.430 1.00 96.88 90 LEU A CA 1
ATOM 728 C C . LEU A 1 90 ? -11.246 4.165 -4.519 1.00 96.88 90 LEU A C 1
ATOM 730 O O . LEU A 1 90 ? -11.990 4.100 -3.546 1.00 96.88 90 LEU A O 1
ATOM 734 N N . VAL A 1 91 ? -10.617 5.287 -4.873 1.00 96.12 91 VAL A N 1
ATOM 735 C CA . VAL A 1 91 ? -10.787 6.571 -4.181 1.00 96.12 91 VAL A CA 1
ATOM 736 C C . VAL A 1 91 ? -12.250 6.979 -4.161 1.00 96.12 91 VAL A C 1
ATOM 738 O O . VAL A 1 91 ? -12.789 7.193 -3.085 1.00 96.12 91 VAL A O 1
ATOM 741 N N . LYS A 1 92 ? -12.929 6.996 -5.315 1.00 95.19 92 LYS A N 1
ATOM 742 C CA . LYS A 1 92 ? -14.355 7.348 -5.382 1.00 95.19 92 LYS A CA 1
ATOM 743 C C . LYS A 1 92 ? -15.224 6.432 -4.513 1.00 95.19 92 LYS A C 1
ATOM 745 O O . LYS A 1 92 ? -16.209 6.88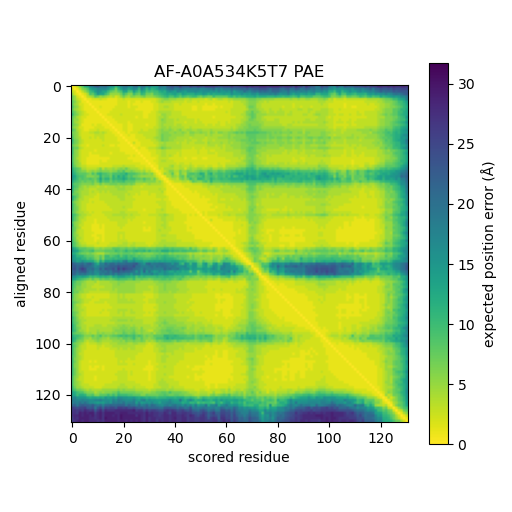7 -3.947 1.00 95.19 92 LYS A O 1
ATOM 750 N N . ARG A 1 93 ? -14.867 5.148 -4.409 1.00 94.62 93 ARG A N 1
ATOM 751 C CA . ARG A 1 93 ? -15.597 4.162 -3.599 1.00 94.62 93 ARG A CA 1
ATOM 752 C C . ARG A 1 93 ? -15.378 4.337 -2.095 1.00 94.62 93 ARG A C 1
ATOM 754 O O . ARG A 1 93 ? -16.306 4.111 -1.330 1.00 94.62 93 ARG A O 1
ATOM 761 N N . HIS A 1 94 ? -14.154 4.647 -1.680 1.00 94.62 94 HIS A N 1
ATOM 762 C CA . HIS A 1 94 ? -13.754 4.655 -0.271 1.00 94.62 94 HIS A CA 1
ATOM 763 C C . HIS A 1 94 ? -13.580 6.063 0.309 1.00 94.62 94 HIS A C 1
ATOM 765 O O . HIS A 1 94 ? -13.169 6.185 1.456 1.00 94.62 94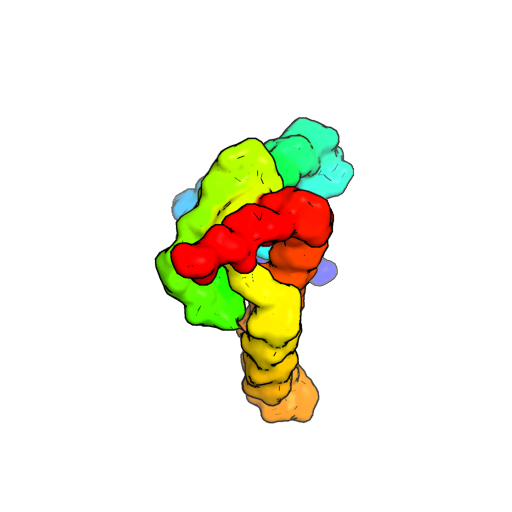 HIS A O 1
ATOM 771 N N . HIS A 1 95 ? -13.890 7.119 -0.449 1.00 91.75 95 HIS A N 1
ATOM 772 C CA . HIS A 1 95 ? -13.719 8.496 0.006 1.00 91.75 95 HIS A CA 1
ATOM 773 C C . HIS A 1 95 ? -14.514 8.757 1.298 1.00 91.75 95 HIS A C 1
ATOM 775 O O . HIS A 1 95 ? -15.726 8.521 1.298 1.00 91.75 95 HIS A O 1
ATOM 781 N N . PRO A 1 96 ? -13.886 9.269 2.373 1.00 92.38 96 PRO A N 1
ATOM 782 C CA . PRO A 1 96 ? -14.564 9.500 3.650 1.00 92.38 96 PRO A CA 1
ATOM 783 C C . PRO A 1 96 ? -15.740 10.475 3.517 1.00 92.38 96 PRO A C 1
ATOM 785 O O . PRO A 1 96 ? -16.814 10.202 4.044 1.00 92.38 96 PRO A O 1
ATOM 788 N N . ASP A 1 97 ? -15.593 11.538 2.720 1.00 92.44 97 ASP A N 1
ATOM 789 C CA . ASP A 1 97 ? -16.673 12.514 2.485 1.00 92.44 97 ASP A CA 1
ATOM 790 C C . ASP A 1 97 ? -17.892 11.917 1.763 1.00 92.44 97 ASP A C 1
ATOM 792 O O . ASP A 1 97 ? -18.987 12.465 1.829 1.00 92.44 97 ASP A O 1
ATOM 796 N N . ALA A 1 98 ? -17.722 10.778 1.085 1.00 89.38 98 ALA A N 1
ATOM 797 C CA . ALA A 1 98 ? -18.810 10.029 0.461 1.00 89.38 98 ALA A CA 1
ATOM 798 C C . ALA A 1 98 ? -19.332 8.888 1.362 1.00 89.38 98 ALA A C 1
ATOM 800 O O . ALA A 1 98 ? -20.028 7.995 0.880 1.00 89.38 98 ALA A O 1
ATOM 801 N N . GLY A 1 99 ? -18.964 8.878 2.650 1.00 89.38 99 GLY A N 1
ATOM 802 C CA . GLY A 1 99 ? -19.302 7.818 3.606 1.00 89.38 99 GLY A CA 1
ATOM 803 C C . GLY A 1 99 ? -18.468 6.539 3.456 1.00 89.38 99 GLY A C 1
ATOM 804 O O . GLY A 1 99 ? -18.864 5.483 3.945 1.00 89.38 99 GLY A O 1
ATOM 805 N N . GLY A 1 100 ? -17.337 6.599 2.750 1.00 90.81 100 GLY A N 1
ATOM 806 C CA . GLY A 1 100 ? -16.442 5.462 2.544 1.00 90.81 100 GLY A CA 1
ATOM 807 C C . GLY A 1 100 ? -15.529 5.164 3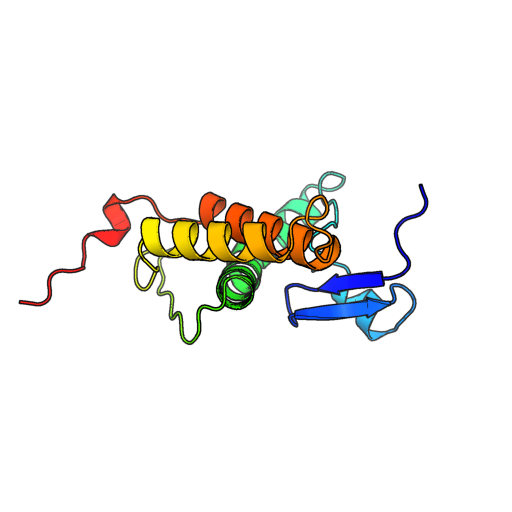.740 1.00 90.81 100 GLY A C 1
ATOM 808 O O . GLY A 1 100 ? -15.339 5.994 4.623 1.00 90.81 100 GLY A O 1
ATOM 809 N N . ASP A 1 101 ? -14.941 3.962 3.754 1.00 93.25 101 ASP A N 1
ATOM 810 C CA . ASP A 1 101 ? -14.008 3.518 4.802 1.00 93.25 101 ASP A CA 1
ATOM 811 C C . ASP A 1 101 ? -12.672 4.299 4.751 1.00 93.25 101 ASP A C 1
ATOM 813 O O . ASP A 1 101 ? -11.886 4.094 3.813 1.00 93.25 101 ASP A O 1
ATOM 817 N N . PRO A 1 102 ? -12.351 5.127 5.770 1.00 92.06 102 PRO A N 1
ATOM 818 C CA . PRO A 1 102 ? -11.112 5.901 5.806 1.00 92.06 102 PRO A CA 1
ATOM 819 C C . PRO A 1 102 ? -9.849 5.031 5.805 1.00 92.06 102 PRO A C 1
ATOM 821 O O . PRO A 1 102 ? -8.805 5.453 5.310 1.00 92.06 102 PRO A O 1
ATOM 824 N N . GLU A 1 103 ? -9.907 3.814 6.350 1.00 91.75 103 GLU A N 1
ATOM 825 C CA . GLU A 1 103 ? -8.761 2.903 6.360 1.00 91.75 103 GLU A CA 1
ATOM 826 C C . GLU A 1 103 ? -8.518 2.286 4.981 1.00 91.75 103 GLU A C 1
ATOM 828 O O . GLU A 1 103 ? -7.375 2.190 4.531 1.00 91.75 103 GLU A O 1
ATOM 833 N N . ALA A 1 104 ? -9.574 1.887 4.266 1.00 94.06 104 ALA A N 1
ATOM 834 C CA . ALA A 1 104 ? -9.471 1.526 2.853 1.00 94.06 104 ALA A CA 1
ATOM 835 C C . ALA A 1 104 ? -8.920 2.683 2.019 1.00 94.06 104 ALA A C 1
ATOM 837 O O . ALA A 1 104 ? -8.027 2.460 1.202 1.00 94.06 104 ALA A O 1
ATOM 838 N N . PHE A 1 105 ? -9.386 3.910 2.256 1.00 95.25 105 PHE A N 1
ATOM 839 C CA . PHE A 1 105 ? -8.873 5.086 1.563 1.00 95.25 105 PHE A CA 1
ATOM 840 C C . PHE A 1 105 ? -7.366 5.274 1.785 1.00 95.25 105 PHE A C 1
ATOM 842 O O . PHE A 1 105 ? -6.620 5.374 0.812 1.00 95.25 105 PHE A O 1
ATOM 849 N N . ARG A 1 106 ? -6.897 5.228 3.041 1.00 94.38 106 ARG A N 1
ATOM 850 C CA . ARG A 1 106 ? -5.461 5.318 3.368 1.00 94.38 106 ARG A CA 1
ATOM 851 C C . ARG A 1 106 ? -4.634 4.228 2.688 1.00 94.38 106 ARG A C 1
ATOM 853 O O . ARG A 1 106 ? -3.606 4.530 2.093 1.00 94.38 106 ARG A O 1
ATOM 860 N N . ARG A 1 107 ? -5.105 2.976 2.693 1.00 96.31 107 ARG A N 1
ATOM 861 C CA . ARG A 1 107 ? -4.430 1.861 1.998 1.00 96.31 107 ARG A CA 1
ATOM 862 C C . ARG A 1 107 ? -4.298 2.114 0.496 1.00 96.31 107 ARG A C 1
ATOM 864 O O . ARG A 1 107 ? -3.259 1.816 -0.086 1.00 96.31 107 ARG A O 1
ATOM 871 N N . VAL A 1 108 ? -5.339 2.665 -0.128 1.00 97.62 108 VAL A N 1
ATOM 872 C CA . VAL A 1 108 ? -5.355 3.000 -1.560 1.00 97.62 108 VAL A CA 1
ATOM 873 C C . VAL A 1 108 ? -4.396 4.152 -1.880 1.00 97.62 108 VAL A C 1
ATOM 875 O O . VAL A 1 108 ? -3.691 4.067 -2.886 1.00 97.62 108 VAL A O 1
ATOM 878 N N . GLN A 1 109 ? -4.335 5.185 -1.032 1.00 97.00 109 GLN A N 1
ATOM 879 C CA . GLN A 1 109 ? -3.357 6.278 -1.152 1.00 97.00 109 GLN A CA 1
ATOM 880 C C . GLN A 1 109 ? -1.928 5.741 -1.066 1.00 97.00 109 GLN A C 1
ATOM 882 O O . GLN A 1 109 ? -1.149 5.887 -2.006 1.00 97.00 109 GLN A O 1
ATOM 887 N N . TRP A 1 110 ? -1.631 5.004 0.003 1.00 97.38 110 TRP A N 1
ATOM 888 C CA . TRP A 1 110 ? -0.321 4.399 0.214 1.00 97.38 110 TRP A CA 1
ATOM 889 C C . TRP A 1 110 ? 0.108 3.526 -0.977 1.00 97.38 110 TRP A C 1
ATOM 891 O O . TRP A 1 110 ? 1.232 3.627 -1.467 1.00 97.38 110 TRP A O 1
ATOM 901 N N . ALA A 1 111 ? -0.804 2.705 -1.508 1.00 97.19 111 ALA A N 1
ATOM 902 C CA . ALA A 1 111 ? -0.508 1.841 -2.646 1.00 97.19 111 ALA A CA 1
ATOM 903 C C . ALA A 1 111 ? -0.105 2.638 -3.898 1.00 97.19 111 ALA A C 1
ATOM 905 O O . ALA A 1 111 ? 0.881 2.299 -4.554 1.00 97.19 111 ALA A O 1
ATOM 906 N N . VAL A 1 112 ? -0.835 3.705 -4.245 1.00 96.50 112 VAL A N 1
ATOM 907 C CA . VAL A 1 112 ? -0.487 4.494 -5.436 1.00 96.50 112 VAL A CA 1
ATOM 908 C C . VAL A 1 112 ? 0.830 5.253 -5.248 1.00 96.50 112 VAL A C 1
ATOM 910 O O . VAL A 1 112 ? 1.602 5.366 -6.199 1.00 96.50 112 VAL A O 1
ATOM 913 N N . GLU A 1 113 ? 1.132 5.719 -4.036 1.00 95.62 113 GLU A N 1
ATOM 914 C CA . GLU A 1 113 ? 2.398 6.388 -3.713 1.00 95.62 113 GLU A CA 1
ATOM 915 C C . GLU A 1 113 ? 3.594 5.448 -3.875 1.00 95.62 113 GLU A C 1
ATOM 917 O O . GLU A 1 113 ? 4.557 5.792 -4.564 1.00 95.62 113 GLU A O 1
ATOM 922 N N . VAL A 1 114 ? 3.502 4.230 -3.332 1.00 93.88 114 VAL A N 1
ATOM 923 C CA . VAL A 1 114 ? 4.526 3.187 -3.497 1.00 93.88 114 VAL A CA 1
ATOM 924 C C . VAL A 1 114 ? 4.748 2.878 -4.977 1.00 93.88 114 VAL A C 1
ATOM 926 O O . VAL A 1 114 ? 5.888 2.881 -5.448 1.00 93.88 114 VAL A O 1
ATOM 929 N N . LEU A 1 115 ? 3.674 2.669 -5.745 1.00 92.88 115 LEU A N 1
ATOM 930 C CA . LEU A 1 115 ? 3.802 2.370 -7.172 1.00 92.88 115 LEU A CA 1
ATOM 931 C C . LEU A 1 115 ? 4.369 3.534 -7.976 1.00 92.88 115 LEU A C 1
ATOM 933 O O . LEU A 1 115 ? 5.061 3.277 -8.952 1.00 92.88 115 LEU A O 1
ATOM 937 N N . ARG A 1 116 ? 4.086 4.790 -7.613 1.00 91.62 116 ARG A N 1
ATOM 938 C CA . ARG A 1 116 ? 4.667 5.974 -8.269 1.00 91.62 116 ARG A CA 1
ATOM 939 C C . ARG A 1 116 ? 6.149 6.117 -7.947 1.00 91.62 116 ARG A C 1
ATOM 941 O O . ARG A 1 116 ? 6.926 6.406 -8.850 1.00 91.62 116 ARG A O 1
ATOM 948 N N . ARG A 1 117 ? 6.532 5.869 -6.694 1.00 91.00 117 ARG A N 1
ATOM 949 C CA . ARG A 1 117 ? 7.915 5.969 -6.218 1.00 91.00 117 ARG A CA 1
ATOM 950 C C . ARG A 1 117 ? 8.841 4.941 -6.863 1.00 91.00 117 ARG A C 1
ATOM 952 O O . ARG A 1 117 ? 9.949 5.290 -7.252 1.00 91.00 117 ARG A O 1
ATOM 959 N N . TYR A 1 118 ? 8.393 3.692 -6.974 1.00 89.25 118 TYR A N 1
ATOM 960 C CA . TYR A 1 118 ? 9.207 2.587 -7.503 1.00 89.25 118 TYR A CA 1
ATOM 961 C C . TYR A 1 118 ? 8.929 2.264 -8.966 1.00 89.25 118 TYR A C 1
ATOM 963 O O . TYR A 1 118 ? 9.424 1.267 -9.494 1.00 89.25 118 TYR A O 1
ATOM 971 N N . ARG A 1 119 ? 8.133 3.103 -9.635 1.00 86.62 119 ARG A N 1
ATOM 972 C CA . ARG A 1 119 ? 7.870 2.970 -11.060 1.00 86.62 119 ARG A CA 1
ATOM 973 C C . ARG A 1 119 ? 9.205 3.086 -11.809 1.00 86.62 119 ARG A C 1
ATOM 975 O O . ARG A 1 119 ? 9.845 4.127 -11.681 1.00 86.62 119 ARG A O 1
ATOM 982 N N . PRO A 1 120 ? 9.616 2.103 -12.633 1.00 81.19 120 PRO A N 1
ATOM 983 C CA . PRO A 1 120 ? 10.776 2.304 -13.491 1.00 81.19 120 PRO A CA 1
ATOM 984 C C . PRO A 1 120 ? 10.503 3.466 -14.464 1.00 81.19 120 PRO A C 1
ATOM 986 O O . PRO A 1 120 ? 9.337 3.666 -14.861 1.00 81.19 120 PRO A O 1
ATOM 989 N N . PRO A 1 121 ? 11.547 4.205 -14.870 1.00 76.56 121 PRO A N 1
ATOM 990 C CA . PRO A 1 121 ? 11.466 5.155 -15.972 1.00 76.56 121 PRO A CA 1
ATOM 991 C C . PRO A 1 121 ? 10.928 4.500 -17.251 1.00 76.56 121 PRO A C 1
ATOM 993 O O . PRO A 1 121 ? 10.985 3.281 -17.425 1.00 76.56 121 PRO A O 1
ATOM 996 N N . GLU A 1 122 ? 10.353 5.310 -18.137 1.00 69.31 122 GLU A N 1
ATOM 997 C CA . GLU A 1 122 ? 9.682 4.825 -19.351 1.00 69.31 122 GLU A CA 1
ATOM 998 C C . GLU A 1 122 ? 10.644 4.109 -20.312 1.00 69.31 122 GLU A C 1
ATOM 1000 O O . GLU A 1 122 ? 10.255 3.132 -20.948 1.00 69.31 122 GLU A O 1
ATOM 1005 N N . GLU A 1 123 ? 11.919 4.505 -20.312 1.00 56.31 123 GLU A N 1
ATOM 1006 C CA . GLU A 1 123 ? 13.003 3.881 -21.085 1.00 56.31 123 GLU A CA 1
ATOM 1007 C C . GLU A 1 123 ? 13.170 2.374 -20.799 1.00 56.31 123 GLU A C 1
ATOM 1009 O O . GLU A 1 123 ? 13.439 1.604 -21.715 1.00 56.31 123 GLU A O 1
ATOM 1014 N N . TYR A 1 124 ? 12.918 1.918 -19.564 1.00 56.16 124 TYR A N 1
ATOM 1015 C CA . TYR A 1 124 ? 13.039 0.504 -19.176 1.00 56.16 124 TYR A CA 1
ATOM 1016 C C . TYR A 1 124 ? 11.779 -0.323 -19.486 1.00 56.16 124 TYR A C 1
ATOM 1018 O O . TYR A 1 124 ? 11.772 -1.534 -19.269 1.00 56.16 124 TYR A O 1
ATOM 1026 N N . ARG A 1 125 ? 10.699 0.317 -19.966 1.00 58.91 125 ARG A N 1
ATOM 1027 C CA . ARG A 1 125 ? 9.434 -0.343 -20.343 1.00 58.91 125 ARG A 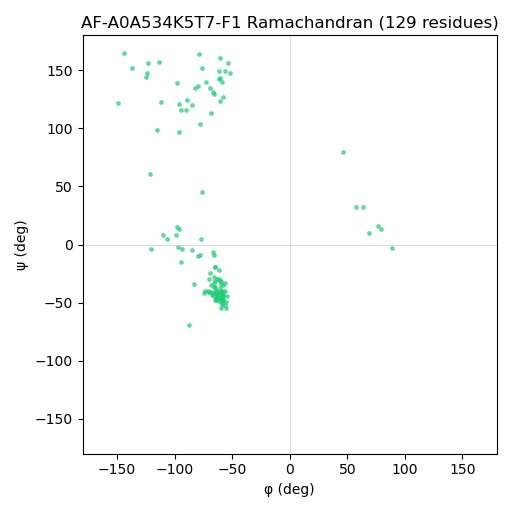CA 1
ATOM 1028 C C . ARG A 1 125 ? 9.328 -0.686 -21.825 1.00 58.91 125 ARG A C 1
ATOM 1030 O O . ARG A 1 125 ? 8.411 -1.422 -22.185 1.00 58.91 125 ARG A O 1
ATOM 1037 N N . ALA A 1 126 ? 10.189 -0.109 -22.664 1.00 53.22 126 ALA A N 1
ATOM 1038 C CA . ALA A 1 126 ? 10.019 -0.068 -24.117 1.00 53.22 126 ALA A CA 1
ATOM 1039 C C . ALA A 1 126 ? 10.097 -1.439 -24.823 1.00 53.22 126 ALA A C 1
ATOM 1041 O O . ALA A 1 126 ? 9.745 -1.533 -25.992 1.00 53.22 126 ALA A O 1
ATOM 1042 N N . ASP A 1 127 ? 10.439 -2.524 -24.125 1.00 49.28 127 ASP A N 1
ATOM 1043 C CA . ASP A 1 127 ? 10.408 -3.903 -24.646 1.00 49.28 127 ASP A CA 1
ATOM 1044 C C . ASP A 1 127 ? 8.985 -4.497 -24.741 1.00 49.28 127 ASP A C 1
ATOM 1046 O O . ASP A 1 127 ? 8.726 -5.633 -24.334 1.00 49.28 127 ASP A O 1
ATOM 1050 N N . ARG A 1 128 ? 8.021 -3.732 -25.255 1.00 49.94 128 ARG A N 1
ATOM 1051 C CA . ARG A 1 128 ? 6.678 -4.236 -25.553 1.00 49.94 128 ARG A CA 1
ATOM 1052 C C . ARG A 1 128 ? 6.360 -4.041 -27.031 1.00 49.94 128 ARG A C 1
ATOM 1054 O O . ARG A 1 128 ? 5.390 -3.378 -27.371 1.00 49.94 128 ARG A O 1
ATOM 1061 N N . ASP A 1 129 ? 7.174 -4.667 -27.874 1.00 41.75 129 ASP A N 1
ATOM 1062 C CA . ASP A 1 129 ? 6.808 -5.022 -29.245 1.00 41.75 129 ASP A CA 1
ATOM 1063 C C . ASP A 1 129 ? 6.799 -6.553 -29.365 1.00 41.75 129 ASP A C 1
ATOM 1065 O O . ASP A 1 129 ? 7.854 -7.179 -29.469 1.00 41.75 129 ASP A O 1
ATOM 1069 N N . PRO A 1 130 ? 5.626 -7.195 -29.278 1.00 45.50 130 PRO A N 1
ATOM 1070 C CA . PRO A 1 130 ? 5.397 -8.451 -29.949 1.00 45.50 130 PRO A CA 1
ATOM 1071 C C . PRO A 1 130 ? 4.706 -8.132 -31.280 1.00 45.50 130 PRO A C 1
ATOM 1073 O O . PRO A 1 130 ? 3.492 -7.913 -31.315 1.00 45.50 130 PRO A O 1
ATOM 1076 N N . ARG A 1 131 ? 5.492 -8.065 -32.357 1.00 39.84 131 ARG A N 1
ATOM 1077 C CA . ARG A 1 131 ? 5.013 -8.515 -33.671 1.00 39.84 131 ARG A CA 1
ATOM 1078 C C . ARG A 1 131 ? 4.531 -9.960 -33.591 1.00 39.84 131 ARG A C 1
ATOM 1080 O O . ARG A 1 131 ? 5.162 -10.746 -32.847 1.00 39.84 131 ARG A O 1
#

Mean predicted aligned error: 6.14 Å

Nearest PDB structures (foldseek):
  2guz-assembly3_E  TM=8.843E-01  e=1.084E-01  Saccharomyces cerevisiae

Sequence (131 aa):
MAAPDTYFCYACLRRHQTASVTGRGHRRFDIDADASTSAVQAHIREFDLQTKGVDAAFRILGFRGVEIHPPRFGRGWPPREEVERRYRKLVKRHHPDAGGDPEAFRRVQWAVEVLRRYRPPEEYRADRDPR

Radius of gyration: 16.1 Å; Cα contacts (8 Å, |Δi|>4): 152; chains: 1; bounding box: 39×25×55 Å

Solvent-accessible surface area (backbone atoms only — not comparable to full-atom values): 7620 Å² total; per-residue (Å²): 131,82,80,68,66,53,48,50,23,42,77,76,74,42,78,33,42,53,88,39,75,66,23,53,77,41,46,84,36,27,80,83,60,82,38,87,90,35,72,68,52,36,54,53,44,50,54,47,38,67,57,42,36,41,57,34,20,40,47,70,61,65,51,74,89,74,58,67,41,79,80,74,47,28,43,60,68,76,56,69,67,56,54,51,52,40,46,53,55,49,43,72,65,15,31,53,94,77,74,21,50,59,67,60,31,50,51,51,52,53,21,53,51,47,48,61,72,66,49,52,61,71,83,55,49,68,89,74,76,83,128

pLDDT: mean 85.63, std 14.26, range [39.84, 97.62]